Protein AF-A0A6P5AME4-F1 (afdb_monomer_lite)

InterPro domains:
  IPR001152 Beta-thymosin [PF01290] (3-40)
  IPR001152 Beta-thymosin [PF01290] (84-115)
  IPR001152 Beta-thymosin [SM00152] (7-43)
  IPR001152 Beta-thymosin [SM00152] (44-81)
  IPR001152 Beta-thymosin [SM00152] (82-116)
  IPR038386 Beta-thymosin superfamily [G3DSA:1.20.5.520] (2-41)
  IPR038386 Beta-thymosin superfamily [G3DSA:1.20.5.520] (46-79)
  IPR038386 Beta-thymosin superfamily [G3DSA:1.20.5.520] (81-116)

Radius of gyration: 43.77 Å; chains: 1; bounding box: 62×67×106 Å

Sequence (116 aa):
MSDKPDVSEVTSFDSSKLKHVETEEKNPLPTEDTINLEKAAERSSKILEGLDPSKLKHAETNVKGMKPDAEDMHQDRAALTAAAVSGFDKSKLKHAETTEKNTLPTKEQIAEEKQN

Foldseek 3Di:
DDPDDDCVCVVVDDPVPDDDDDDDPDPDDDDPVNVVVVVVVVVVVVVVVPDDVVPDDDDDDPPPDPPPDPVNVVVVVVVVVCVVVVPDDPVPDDDDDDDDPDDDDDPVNVVVVVVD

Organism: Branchiostoma belcheri (NCBI:txid7741)

Structure (mmCIF, N/CA/C/O backbone):
data_AF-A0A6P5AME4-F1
#
_entry.id   AF-A0A6P5AME4-F1
#
loop_
_atom_site.group_PDB
_atom_site.id
_atom_site.type_symbol
_atom_site.label_atom_id
_atom_site.label_alt_id
_atom_site.label_comp_id
_atom_site.label_asym_id
_atom_site.label_entity_id
_atom_site.label_seq_id
_atom_site.pdbx_PDB_ins_code
_atom_site.Cartn_x
_atom_site.Cartn_y
_atom_site.Cartn_z
_atom_site.occupancy
_atom_site.B_iso_or_equiv
_atom_site.auth_seq_id
_atom_site.auth_comp_id
_atom_site.auth_asym_id
_atom_site.auth_atom_id
_atom_site.pdbx_PDB_model_num
ATOM 1 N N . MET A 1 1 ? 7.403 -47.105 6.678 1.00 45.28 1 MET A N 1
ATOM 2 C CA . MET A 1 1 ? 6.809 -47.657 7.912 1.00 45.28 1 MET A CA 1
ATOM 3 C C . MET A 1 1 ? 6.169 -46.490 8.635 1.00 45.28 1 MET A C 1
ATOM 5 O O . MET A 1 1 ? 6.882 -45.560 8.979 1.00 45.28 1 MET A O 1
ATOM 9 N N . SER A 1 2 ? 4.840 -46.442 8.695 1.00 56.41 2 SER A N 1
ATOM 10 C CA . SER A 1 2 ? 4.118 -45.325 9.309 1.00 56.41 2 SER A CA 1
ATOM 11 C C . SER A 1 2 ? 3.838 -45.665 10.767 1.00 56.41 2 SER A C 1
ATOM 13 O O . SER A 1 2 ? 2.842 -46.334 11.039 1.00 56.41 2 SER A O 1
ATOM 15 N N . ASP A 1 3 ? 4.707 -45.214 11.671 1.00 65.25 3 ASP A N 1
ATOM 16 C CA . ASP A 1 3 ? 4.433 -45.192 13.109 1.00 65.25 3 ASP A CA 1
ATOM 17 C C . ASP A 1 3 ? 3.319 -44.177 13.368 1.00 65.25 3 ASP A C 1
ATOM 19 O O . ASP A 1 3 ? 3.545 -42.975 13.512 1.00 65.25 3 ASP A O 1
ATOM 23 N N . LYS A 1 4 ? 2.076 -44.658 13.315 1.00 74.12 4 LYS A N 1
ATOM 24 C CA . LYS A 1 4 ? 0.928 -43.890 13.790 1.00 74.12 4 LYS A CA 1
ATOM 25 C C . LYS A 1 4 ? 0.937 -43.943 15.323 1.00 74.12 4 LYS A C 1
ATOM 27 O O . LYS A 1 4 ? 1.242 -45.004 15.864 1.00 74.12 4 LYS A O 1
ATOM 32 N N . PRO A 1 5 ? 0.606 -42.842 16.016 1.00 77.75 5 PRO A N 1
ATOM 33 C CA . PRO A 1 5 ? 0.536 -42.841 17.471 1.00 77.75 5 PRO A CA 1
ATOM 34 C C . PRO A 1 5 ? -0.497 -43.863 17.959 1.00 77.75 5 PRO A C 1
ATOM 36 O O . PRO A 1 5 ? -1.583 -43.977 17.385 1.00 77.75 5 PRO A O 1
ATOM 39 N N . ASP A 1 6 ? -0.141 -44.611 19.002 1.00 79.00 6 ASP A N 1
ATOM 40 C CA . ASP A 1 6 ? -1.034 -45.563 19.654 1.00 79.00 6 ASP A CA 1
ATOM 41 C C . ASP A 1 6 ? -2.129 -44.800 20.415 1.00 79.00 6 ASP A C 1
ATOM 43 O O . ASP A 1 6 ? -1.857 -44.044 21.344 1.00 79.00 6 ASP A O 1
ATOM 47 N N . VAL A 1 7 ? -3.377 -44.956 19.971 1.00 80.38 7 VAL A N 1
ATOM 48 C CA . VAL A 1 7 ? -4.566 -44.315 20.558 1.00 80.38 7 VAL A CA 1
ATOM 49 C C . VAL A 1 7 ? -5.377 -45.280 21.427 1.00 80.38 7 VAL A C 1
ATOM 51 O O . VAL A 1 7 ? -6.435 -44.902 21.934 1.00 80.38 7 VAL A O 1
ATOM 54 N N . SER A 1 8 ? -4.908 -46.522 21.607 1.00 78.81 8 SER A N 1
ATOM 55 C CA . SER A 1 8 ? -5.602 -47.539 22.407 1.00 78.81 8 SER A CA 1
ATOM 56 C C . SER A 1 8 ? -5.803 -47.084 23.856 1.00 78.81 8 SER A C 1
ATOM 58 O O . SER A 1 8 ? -6.893 -47.253 24.407 1.00 78.81 8 SER A O 1
ATOM 60 N N . GLU A 1 9 ? -4.823 -46.381 24.427 1.00 77.62 9 GLU A N 1
ATOM 61 C CA . GLU A 1 9 ? -4.886 -45.847 25.790 1.00 77.62 9 GLU A CA 1
ATOM 62 C C . GLU A 1 9 ? -6.037 -44.852 25.992 1.00 77.62 9 GLU A C 1
ATOM 64 O O . GLU A 1 9 ? -6.668 -44.859 27.049 1.00 77.62 9 GLU A O 1
ATOM 69 N N . VAL A 1 10 ? -6.381 -44.060 24.968 1.00 76.81 10 VAL A N 1
ATOM 70 C CA . VAL A 1 10 ? -7.486 -43.085 25.020 1.00 76.81 10 VAL A CA 1
ATOM 71 C C . VAL A 1 10 ? -8.842 -43.790 25.111 1.00 76.81 10 VAL A C 1
ATOM 73 O O . VAL A 1 10 ? -9.751 -43.292 25.769 1.00 76.81 10 VAL A O 1
ATOM 76 N N . THR A 1 11 ? -8.983 -44.972 24.499 1.00 78.19 11 THR A N 1
ATOM 77 C CA . THR A 1 11 ? -10.246 -45.735 24.514 1.00 78.19 11 THR A CA 1
ATOM 78 C C . THR A 1 11 ? -10.529 -46.402 25.860 1.00 78.19 11 THR A C 1
ATOM 80 O O . THR A 1 11 ? -11.686 -46.566 26.235 1.00 78.19 11 THR A O 1
ATOM 83 N N . SER A 1 12 ? -9.475 -46.757 26.601 1.00 83.75 12 SER A N 1
ATOM 84 C CA . SER A 1 12 ? -9.559 -47.370 27.933 1.00 83.75 12 SER A CA 1
ATOM 85 C C . SER A 1 12 ? -9.406 -46.373 29.083 1.00 83.75 12 SER A C 1
ATOM 87 O O . SER A 1 12 ? -9.382 -46.769 30.251 1.00 83.75 12 SER A O 1
ATOM 89 N N . PHE A 1 13 ? -9.231 -45.089 28.767 1.00 84.75 13 PHE A N 1
ATOM 90 C CA . PHE A 1 13 ? -8.970 -44.073 29.769 1.00 84.75 13 PHE A CA 1
ATOM 91 C C . PHE A 1 13 ? -10.209 -43.832 30.635 1.00 84.75 13 PHE A C 1
ATOM 93 O O . PHE A 1 13 ? -11.294 -43.516 30.151 1.00 84.75 13 PHE A O 1
ATOM 100 N N . ASP A 1 14 ? -10.027 -43.964 31.944 1.00 83.50 14 ASP A N 1
ATOM 101 C CA . ASP A 1 14 ? -11.076 -43.773 32.935 1.00 83.50 14 ASP A CA 1
ATOM 102 C C . ASP A 1 14 ? -11.131 -42.300 33.356 1.00 83.50 14 ASP A C 1
ATOM 104 O O . ASP A 1 14 ? -10.253 -41.801 34.067 1.00 83.50 14 ASP A O 1
ATOM 108 N N . SER A 1 15 ? -12.186 -41.607 32.929 1.00 81.75 15 SER A N 1
ATOM 109 C CA . SER A 1 15 ? -12.417 -40.193 33.231 1.00 81.75 15 SER A CA 1
ATOM 110 C C . SER A 1 15 ? -12.549 -39.899 34.727 1.00 81.75 15 SER A C 1
ATOM 112 O O . SER A 1 15 ? -12.368 -38.751 35.125 1.00 81.75 15 SER A O 1
ATOM 114 N N . SER A 1 16 ? -12.825 -40.903 35.572 1.00 82.75 16 SER A N 1
ATOM 115 C CA . SER A 1 16 ? -12.883 -40.729 37.031 1.00 82.75 16 SER A CA 1
ATOM 116 C C . SER A 1 16 ? -11.511 -40.470 37.666 1.00 82.75 16 SER A C 1
ATOM 118 O O . SER A 1 16 ? -11.431 -39.949 38.777 1.00 82.75 16 SER A O 1
ATOM 120 N N . LYS A 1 17 ? -10.421 -40.782 36.951 1.00 84.81 17 LYS A N 1
ATOM 121 C CA . LYS A 1 17 ? -9.038 -40.510 37.378 1.00 84.81 17 LYS A CA 1
ATOM 122 C C . LYS A 1 17 ? -8.613 -39.061 37.127 1.00 84.81 17 LYS A C 1
ATOM 124 O O . LYS A 1 17 ? -7.530 -38.661 37.557 1.00 84.81 17 LYS A O 1
ATOM 129 N N . LEU A 1 18 ? -9.431 -38.272 36.426 1.00 84.19 18 LEU A N 1
ATOM 130 C CA . LEU A 1 18 ? -9.178 -36.850 36.227 1.00 84.19 18 LEU A CA 1
ATOM 131 C C . LEU A 1 18 ? -9.497 -36.080 37.508 1.00 84.19 18 LEU A C 1
ATOM 133 O O . LEU A 1 18 ? -10.533 -36.280 38.140 1.00 84.19 18 LEU A O 1
ATOM 137 N N . LYS A 1 19 ? -8.608 -35.157 37.881 1.00 84.44 19 LYS A N 1
ATOM 138 C CA . LYS A 1 19 ? -8.900 -34.204 38.953 1.00 84.44 19 LYS A CA 1
ATOM 139 C C . LYS A 1 19 ? -10.075 -33.338 38.516 1.00 84.44 19 LYS A C 1
ATOM 141 O O . LYS A 1 19 ? -10.052 -32.798 37.411 1.00 84.44 19 LYS A O 1
ATOM 146 N N . HIS A 1 20 ? -11.064 -33.185 39.391 1.00 83.25 20 HIS A N 1
ATOM 147 C CA . HIS A 1 20 ? -12.119 -32.211 39.166 1.00 83.25 20 HIS A CA 1
ATOM 148 C C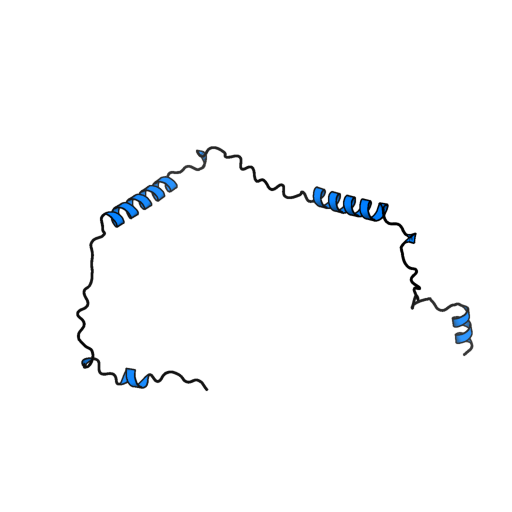 . HIS A 1 20 ? -11.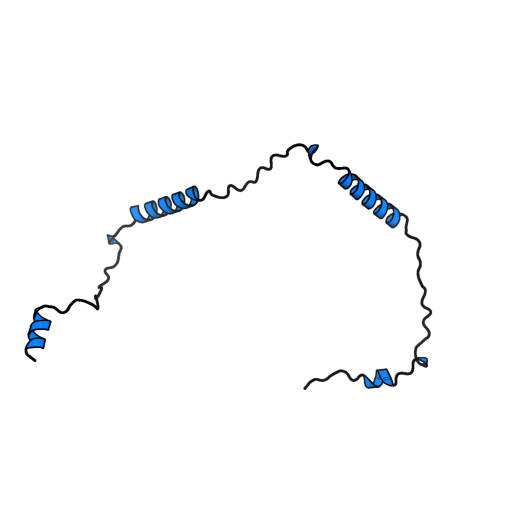490 -30.817 39.080 1.00 83.25 20 HIS A C 1
ATOM 150 O O . HIS A 1 20 ? -10.810 -30.375 40.008 1.00 83.25 20 HIS A O 1
ATOM 156 N N . VAL A 1 21 ? -11.681 -30.166 37.938 1.00 81.94 21 VAL A N 1
ATOM 157 C CA . VAL A 1 21 ? -11.355 -28.760 37.727 1.00 81.94 21 VAL A CA 1
ATOM 158 C C . VAL A 1 21 ? -12.684 -28.036 37.626 1.00 81.94 21 VAL A C 1
ATOM 160 O O . VAL A 1 21 ? -13.468 -28.304 36.718 1.00 81.94 21 VAL A O 1
ATOM 163 N N . GLU A 1 22 ? -12.933 -27.142 38.574 1.00 75.88 22 GLU A N 1
ATOM 164 C CA . GLU A 1 22 ? -14.041 -26.201 38.501 1.00 75.88 22 GLU A CA 1
ATOM 165 C C . GLU A 1 22 ? -13.704 -25.162 37.426 1.00 75.88 22 GLU A C 1
ATOM 167 O O . GLU A 1 22 ? -12.725 -24.419 37.530 1.00 75.88 22 GLU A O 1
ATOM 172 N N . THR A 1 23 ? -14.461 -25.173 36.331 1.00 72.69 23 THR A N 1
ATOM 173 C CA . THR A 1 23 ? -14.295 -24.215 35.239 1.00 72.69 23 THR A CA 1
ATOM 174 C C . THR A 1 23 ? -15.111 -22.968 35.544 1.00 72.69 23 THR A C 1
ATOM 176 O O . THR A 1 23 ? -16.338 -22.999 35.489 1.00 72.69 23 THR A O 1
ATOM 179 N N . GLU A 1 24 ? -14.434 -21.864 35.842 1.00 72.44 24 GLU A N 1
ATOM 180 C CA . GLU A 1 24 ? -15.073 -20.558 35.990 1.00 72.44 24 GLU A CA 1
ATOM 181 C C . GLU A 1 24 ? -15.371 -19.949 34.612 1.00 72.44 24 GLU A C 1
ATOM 183 O O . GLU A 1 24 ? -14.455 -19.546 33.889 1.00 72.44 24 GLU A O 1
ATOM 188 N N . GLU A 1 25 ? -16.653 -19.835 34.255 1.00 68.38 25 GLU A N 1
ATOM 189 C CA . GLU A 1 25 ? -17.089 -19.010 33.126 1.00 68.38 25 GLU A CA 1
ATOM 190 C C . GLU A 1 25 ? -16.916 -17.536 33.508 1.00 68.38 25 GLU A C 1
ATOM 192 O O . GLU A 1 25 ? -17.742 -16.926 34.191 1.00 68.38 25 GLU A O 1
ATOM 197 N N . LYS A 1 26 ? -15.794 -16.942 33.095 1.00 75.06 26 LYS A N 1
ATOM 198 C CA . LYS A 1 26 ? -15.613 -15.499 33.204 1.00 75.06 26 LYS A CA 1
ATOM 199 C C . LYS A 1 26 ? -16.540 -14.840 32.179 1.00 75.06 26 LYS A C 1
ATOM 201 O O . LYS A 1 26 ? -16.204 -14.788 31.002 1.00 75.06 26 LYS A O 1
ATOM 206 N N . ASN A 1 27 ? -17.648 -14.276 32.659 1.00 72.06 27 ASN A N 1
ATOM 207 C CA . ASN A 1 27 ? -18.431 -13.247 31.967 1.00 72.06 27 ASN A CA 1
ATOM 208 C C . ASN A 1 27 ? -18.045 -11.860 32.509 1.00 72.06 27 ASN A C 1
ATOM 210 O O . ASN A 1 27 ? -18.839 -11.233 33.218 1.00 72.06 27 ASN A O 1
ATOM 214 N N . PRO A 1 28 ? -16.805 -11.379 32.276 1.00 72.88 28 PRO A N 1
ATOM 215 C CA . PRO A 1 28 ? -16.454 -10.028 32.658 1.00 72.88 28 PRO A CA 1
ATOM 216 C C . PRO A 1 28 ? -17.320 -9.077 31.836 1.00 72.88 28 PRO A C 1
ATOM 218 O O . PRO A 1 28 ? -17.453 -9.219 30.620 1.00 72.88 28 PRO A O 1
ATOM 221 N N . LEU A 1 29 ? -17.914 -8.101 32.516 1.00 78.75 29 LEU A N 1
ATOM 222 C CA . LEU A 1 29 ? -18.562 -7.000 31.824 1.00 78.75 29 LEU A CA 1
ATOM 223 C C . LEU A 1 29 ? -17.519 -6.299 30.938 1.00 78.75 29 LEU A C 1
ATOM 225 O O . LEU A 1 29 ? -16.356 -6.197 31.352 1.00 78.75 29 LEU A O 1
ATOM 229 N N . PRO A 1 30 ? -17.907 -5.818 29.745 1.00 79.69 30 PRO A N 1
ATOM 230 C CA . PRO A 1 30 ? -17.025 -5.001 28.925 1.00 79.69 30 PRO A CA 1
ATOM 231 C C . PRO A 1 30 ? -16.439 -3.867 29.768 1.00 79.69 30 PRO A C 1
ATOM 233 O O . PRO A 1 30 ? -17.162 -3.210 30.522 1.00 79.69 30 PRO A O 1
ATOM 236 N N . THR A 1 31 ? -15.128 -3.653 29.675 1.00 81.69 31 THR A N 1
ATOM 237 C CA . THR A 1 31 ? -14.480 -2.548 30.384 1.00 81.69 31 THR A CA 1
ATOM 238 C C . THR A 1 31 ? -14.825 -1.219 29.715 1.00 81.69 31 THR A C 1
ATOM 240 O O . THR A 1 31 ? -15.205 -1.170 28.542 1.00 81.69 31 THR A O 1
ATOM 243 N N . GLU A 1 32 ? -14.676 -0.117 30.454 1.00 84.12 32 GLU A N 1
ATOM 244 C CA . GLU A 1 32 ? -14.889 1.234 29.919 1.00 84.12 32 GLU A CA 1
ATOM 245 C C . GLU A 1 32 ? -14.031 1.489 28.666 1.00 84.12 32 GLU A C 1
ATOM 247 O O . GLU A 1 32 ? -14.508 2.063 27.687 1.00 84.12 32 GLU A O 1
ATOM 252 N N . ASP A 1 33 ? -12.799 0.975 28.656 1.00 84.25 33 ASP A N 1
ATOM 253 C CA . ASP A 1 33 ? -11.893 1.040 27.509 1.00 84.25 33 ASP A CA 1
ATOM 254 C C . ASP A 1 33 ? -12.460 0.328 26.274 1.00 84.25 33 ASP A C 1
ATOM 256 O O . ASP A 1 33 ? -12.426 0.887 25.176 1.00 84.25 33 ASP A O 1
ATOM 260 N N . THR A 1 34 ? -13.027 -0.875 26.437 1.00 84.44 34 THR A N 1
ATOM 261 C CA . THR A 1 34 ? -13.657 -1.625 25.338 1.00 84.44 34 THR A CA 1
ATOM 262 C C . THR A 1 34 ? -14.850 -0.862 24.766 1.00 84.44 34 THR A C 1
ATOM 264 O O . THR A 1 34 ? -14.955 -0.703 23.552 1.00 84.44 34 THR A O 1
ATOM 267 N N . ILE A 1 35 ? -15.701 -0.305 25.632 1.00 85.06 35 ILE A N 1
ATOM 268 C CA . ILE A 1 35 ? -16.873 0.481 25.222 1.00 85.06 35 ILE A CA 1
ATOM 269 C C . ILE A 1 35 ? -16.444 1.751 24.474 1.00 85.06 35 ILE A C 1
ATOM 271 O O . ILE A 1 35 ? -17.021 2.112 23.446 1.00 85.06 35 ILE A O 1
ATOM 275 N N . ASN A 1 36 ? -15.419 2.445 24.971 1.00 85.06 36 ASN A N 1
ATOM 276 C CA . ASN A 1 36 ? -14.908 3.661 24.345 1.00 85.06 36 ASN A CA 1
ATOM 277 C C . ASN A 1 36 ? -14.254 3.380 22.986 1.00 85.06 36 ASN A C 1
ATOM 279 O O . ASN A 1 36 ? -14.435 4.169 22.055 1.00 85.06 36 ASN A O 1
ATOM 283 N N . LEU A 1 37 ? -13.541 2.259 22.854 1.00 86.19 37 LEU A N 1
ATOM 284 C CA . LEU A 1 37 ? -12.949 1.820 21.593 1.00 86.19 37 LEU A CA 1
ATOM 285 C C . LEU A 1 37 ? -14.026 1.519 20.544 1.00 86.19 37 LEU A C 1
ATOM 287 O O . LEU A 1 37 ? -13.948 2.033 19.427 1.00 86.19 37 LEU A O 1
ATOM 291 N N . GLU A 1 38 ? -15.056 0.750 20.906 1.00 84.75 38 GLU A N 1
ATOM 292 C CA . GLU A 1 38 ? -16.182 0.448 20.012 1.00 84.75 38 GLU A CA 1
ATOM 293 C C . GLU A 1 38 ? -16.912 1.723 19.585 1.00 84.75 38 GLU A C 1
ATOM 295 O O . GLU A 1 38 ? -17.157 1.940 18.400 1.00 84.75 38 GLU A O 1
ATOM 300 N N . LYS A 1 39 ? -17.165 2.638 20.524 1.00 84.69 39 LYS A N 1
ATOM 301 C CA . LYS A 1 39 ? -17.803 3.927 20.236 1.00 84.69 39 LYS A CA 1
ATOM 302 C C . LYS A 1 39 ? -16.953 4.818 19.328 1.00 84.69 39 LYS A C 1
ATOM 304 O O . LYS A 1 39 ? -17.494 5.582 18.527 1.00 84.69 39 LYS A O 1
ATOM 309 N N . ALA A 1 40 ? -15.627 4.763 19.449 1.00 81.06 40 ALA A N 1
ATOM 310 C CA . ALA A 1 40 ? -14.716 5.471 18.553 1.00 81.06 40 ALA A CA 1
ATOM 311 C C . ALA A 1 40 ? -14.736 4.870 17.137 1.00 81.06 40 ALA A C 1
ATOM 313 O O . ALA A 1 40 ? -14.775 5.624 16.162 1.00 81.06 40 ALA A O 1
ATOM 314 N N . ALA A 1 41 ? -14.772 3.540 17.025 1.00 79.19 41 ALA A N 1
ATOM 315 C CA . ALA A 1 41 ? -14.880 2.829 15.753 1.00 79.19 41 ALA A CA 1
ATOM 316 C C . ALA A 1 41 ? -16.241 3.054 15.066 1.00 79.19 41 ALA A C 1
ATOM 318 O O . ALA A 1 41 ? -16.310 3.287 13.862 1.00 79.19 41 ALA A O 1
ATOM 319 N N . GLU A 1 42 ? -17.335 3.071 15.826 1.00 79.56 42 GLU A N 1
ATOM 320 C CA . GLU A 1 42 ? -18.669 3.364 15.296 1.00 79.56 42 GLU A CA 1
ATOM 321 C C . GLU A 1 42 ? -18.750 4.806 14.769 1.00 79.56 42 GLU A C 1
ATOM 323 O O . GLU A 1 42 ? -19.271 5.063 13.680 1.00 79.56 42 GLU A O 1
ATOM 328 N N . ARG A 1 43 ? -18.161 5.765 15.499 1.00 77.31 43 ARG A N 1
ATOM 329 C CA . ARG A 1 43 ? -18.059 7.162 15.051 1.00 77.31 43 ARG A CA 1
ATOM 330 C C . ARG A 1 43 ? -17.264 7.291 13.755 1.00 77.31 43 ARG A C 1
ATOM 332 O O . ARG A 1 43 ? -17.704 8.024 12.873 1.00 77.31 43 ARG A O 1
ATOM 339 N N . SER A 1 44 ? -16.121 6.615 13.626 1.00 76.81 44 SER A N 1
ATOM 340 C CA . SER A 1 44 ? -15.314 6.687 12.403 1.00 76.81 44 SER A CA 1
ATOM 341 C C . SER A 1 44 ? -16.039 6.061 11.209 1.00 76.81 44 SER A C 1
ATOM 343 O O . SER A 1 44 ? -16.050 6.667 10.138 1.00 76.81 44 SER A O 1
ATOM 345 N N . SER A 1 45 ? -16.734 4.935 11.403 1.00 75.88 45 SER A N 1
ATOM 346 C CA . SER A 1 45 ? -17.567 4.312 10.365 1.00 75.88 45 SER A CA 1
ATOM 347 C C . SER A 1 45 ? -18.679 5.251 9.891 1.00 75.88 45 SER A C 1
ATOM 349 O O . SER A 1 45 ? -18.863 5.454 8.694 1.00 75.88 45 SER A O 1
ATOM 351 N N . LYS A 1 46 ? -19.371 5.912 10.823 1.00 76.25 46 LYS A N 1
ATOM 352 C CA . LYS A 1 46 ? -20.463 6.838 10.496 1.00 76.25 46 LYS A CA 1
ATOM 353 C C . LYS A 1 46 ? -19.986 8.116 9.799 1.00 76.25 46 LYS A C 1
ATOM 355 O O . LYS A 1 46 ? -20.693 8.672 8.962 1.00 76.25 46 LYS A O 1
ATOM 360 N N . ILE A 1 47 ? -18.781 8.588 10.128 1.00 76.50 47 ILE A N 1
ATOM 361 C CA . ILE A 1 47 ? -18.137 9.709 9.428 1.00 76.50 47 ILE A CA 1
ATOM 362 C C . ILE A 1 47 ? -17.809 9.321 7.981 1.00 76.50 47 ILE A C 1
ATOM 364 O O . ILE A 1 47 ? -18.017 10.136 7.085 1.00 76.50 47 ILE A O 1
ATOM 368 N N . LEU A 1 48 ? -17.333 8.094 7.746 1.00 72.19 48 LEU A N 1
ATOM 369 C CA . LEU A 1 48 ? -17.044 7.590 6.400 1.00 72.19 48 LEU A CA 1
ATOM 370 C C . LEU A 1 48 ? -18.317 7.408 5.563 1.00 72.19 48 LEU A C 1
ATOM 372 O O . LEU A 1 48 ? -18.318 7.789 4.398 1.00 72.19 48 LEU A O 1
ATOM 376 N N . GLU A 1 49 ? -19.409 6.906 6.146 1.00 77.31 49 GLU A N 1
ATOM 377 C CA . GLU A 1 49 ? -20.707 6.801 5.454 1.00 77.31 49 GLU A CA 1
ATOM 378 C C . GLU A 1 49 ? -21.271 8.169 5.039 1.00 77.31 49 GLU A C 1
ATOM 380 O O . GLU A 1 49 ? -21.897 8.297 3.989 1.00 77.31 49 GLU A O 1
ATOM 385 N N . GLY A 1 50 ? -21.044 9.207 5.849 1.00 77.38 50 GLY A N 1
ATOM 386 C CA . GLY A 1 50 ? -21.466 10.578 5.550 1.00 77.38 50 GLY A CA 1
ATOM 387 C C . GLY A 1 50 ? -20.503 11.365 4.654 1.00 77.38 50 GLY A C 1
ATOM 388 O O . GLY A 1 50 ? -20.784 12.525 4.330 1.00 77.38 50 GLY A O 1
ATOM 389 N N . LEU A 1 51 ? -19.359 10.784 4.281 1.00 79.50 51 LEU A N 1
ATOM 390 C CA . LEU A 1 51 ? -18.349 11.462 3.481 1.00 79.50 51 LEU A CA 1
ATOM 391 C C . LEU A 1 51 ? -18.780 11.480 2.013 1.00 79.50 51 LEU A C 1
ATOM 393 O O . LEU A 1 51 ? -18.650 10.496 1.295 1.00 79.50 51 LEU A O 1
ATOM 397 N N . ASP A 1 52 ? -19.262 12.631 1.554 1.00 81.19 52 ASP A N 1
ATOM 398 C CA . ASP A 1 52 ? -19.506 12.876 0.134 1.00 81.19 52 ASP A CA 1
ATOM 399 C C . ASP A 1 52 ? -18.164 13.124 -0.583 1.00 81.19 52 ASP A C 1
ATOM 401 O O . ASP A 1 52 ? -17.541 14.174 -0.365 1.00 81.19 52 ASP A O 1
ATOM 405 N N . PRO A 1 53 ? -17.698 12.197 -1.443 1.00 78.44 53 PRO A N 1
ATOM 406 C CA . PRO A 1 53 ? -16.413 12.325 -2.121 1.00 78.44 53 PRO A CA 1
ATOM 407 C C . PRO A 1 53 ? -16.367 13.528 -3.070 1.00 78.44 53 PRO A C 1
ATOM 409 O O . PRO A 1 53 ? -15.287 14.022 -3.377 1.00 78.44 53 PRO A O 1
ATOM 412 N N . SER A 1 54 ? -17.520 14.059 -3.483 1.00 79.38 54 SER A N 1
ATOM 413 C CA . SER A 1 54 ? -17.623 15.237 -4.354 1.00 79.38 54 SER A CA 1
ATOM 414 C C . SER A 1 54 ? -17.222 16.536 -3.645 1.00 79.38 54 SER A C 1
ATOM 416 O O . SER A 1 54 ? -16.925 17.537 -4.294 1.00 79.38 54 SER A O 1
ATOM 418 N N . LYS A 1 55 ? -17.224 16.539 -2.304 1.00 82.69 55 LYS A N 1
ATOM 419 C CA . LYS A 1 55 ? -16.814 17.677 -1.463 1.00 82.69 55 LYS A CA 1
ATOM 420 C C . LYS A 1 55 ? -15.330 17.635 -1.095 1.00 82.69 55 LYS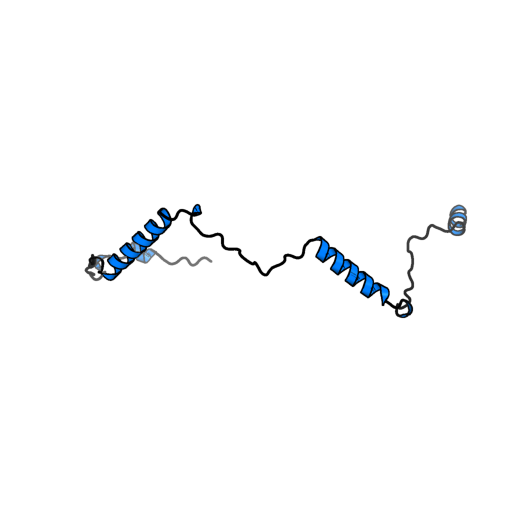 A C 1
ATOM 422 O O . LYS A 1 55 ? -14.833 18.577 -0.473 1.00 82.69 55 LYS A O 1
ATOM 427 N N . LEU A 1 56 ? -14.619 16.563 -1.454 1.00 80.56 56 LEU A N 1
ATOM 428 C CA . LEU A 1 56 ? -13.169 16.502 -1.312 1.00 80.56 56 LEU A CA 1
ATOM 429 C C . LEU A 1 56 ? -12.538 17.464 -2.321 1.00 80.56 56 LEU A C 1
ATOM 431 O O . LEU A 1 56 ? -12.862 17.457 -3.507 1.00 80.56 56 LEU A O 1
ATOM 435 N N . LYS A 1 57 ? -11.625 18.313 -1.846 1.00 84.31 57 LYS A N 1
ATOM 436 C CA . LYS A 1 57 ? -10.865 19.198 -2.731 1.00 84.31 57 LYS A CA 1
ATOM 437 C C . LYS A 1 57 ? -9.991 18.349 -3.648 1.00 84.31 57 LYS A C 1
ATOM 439 O O . LYS A 1 57 ? -9.355 17.404 -3.184 1.00 84.31 57 LYS A O 1
ATOM 444 N N . HIS A 1 58 ? -9.932 18.722 -4.923 1.00 77.94 58 HIS A N 1
ATOM 445 C CA . HIS A 1 58 ? -9.052 18.064 -5.878 1.00 77.94 58 HIS A CA 1
ATOM 446 C C . HIS A 1 58 ? -7.601 18.193 -5.394 1.00 77.94 58 HIS A C 1
ATOM 448 O O . HIS A 1 58 ? -7.096 19.303 -5.222 1.00 77.94 58 HIS A O 1
ATOM 454 N N . ALA A 1 59 ? -6.952 17.059 -5.141 1.00 76.50 59 ALA A N 1
ATOM 455 C CA . ALA A 1 59 ? -5.532 17.004 -4.834 1.00 76.50 59 ALA A CA 1
ATOM 456 C C . ALA A 1 59 ? -4.787 16.621 -6.114 1.00 76.50 59 ALA A C 1
ATOM 458 O O . ALA A 1 59 ? -4.993 15.537 -6.661 1.00 76.50 59 ALA A O 1
ATOM 459 N N . GLU A 1 60 ? -3.953 17.527 -6.617 1.00 70.06 60 GLU A N 1
ATOM 460 C CA . GLU A 1 60 ? -3.053 17.234 -7.726 1.00 70.06 60 GLU A CA 1
ATOM 461 C C . GLU A 1 60 ? -1.918 16.348 -7.198 1.00 70.06 60 GLU A C 1
ATOM 463 O O . GLU A 1 60 ? -1.065 16.775 -6.419 1.00 70.06 60 GLU A O 1
ATOM 468 N N . THR A 1 61 ? -1.960 15.067 -7.556 1.00 68.00 61 THR A N 1
ATOM 469 C CA . THR A 1 61 ? -0.951 14.092 -7.142 1.00 68.00 61 THR A CA 1
ATOM 470 C C . THR A 1 61 ? 0.207 14.139 -8.131 1.00 68.00 61 THR A C 1
ATOM 472 O O . THR A 1 61 ? 0.136 13.608 -9.234 1.00 68.00 61 THR A O 1
ATOM 475 N N . ASN A 1 62 ? 1.298 14.801 -7.743 1.00 64.69 62 ASN A N 1
ATOM 476 C CA . ASN A 1 62 ? 2.512 14.835 -8.551 1.00 64.69 62 ASN A CA 1
ATOM 477 C C . ASN A 1 62 ? 3.285 13.519 -8.354 1.00 64.69 62 ASN A C 1
ATOM 479 O O . ASN A 1 62 ? 4.130 13.391 -7.464 1.00 64.69 62 ASN A O 1
ATOM 483 N N . VAL A 1 63 ? 2.936 12.499 -9.143 1.00 61.72 63 VAL A N 1
ATOM 484 C CA . VAL A 1 63 ? 3.685 11.240 -9.201 1.00 61.72 63 VAL A CA 1
ATOM 485 C C . VAL A 1 63 ? 5.032 11.554 -9.839 1.00 61.72 63 VAL A C 1
ATOM 487 O O . VAL A 1 63 ? 5.137 11.704 -11.055 1.00 61.72 63 VAL A O 1
ATOM 490 N N . LYS A 1 64 ? 6.086 11.657 -9.025 1.00 60.19 64 LYS A N 1
ATOM 491 C CA . LYS A 1 64 ? 7.462 11.734 -9.522 1.00 60.19 64 LYS A CA 1
ATOM 492 C C . LYS A 1 64 ? 7.851 10.377 -10.103 1.00 60.19 64 LYS A C 1
ATOM 494 O O . LYS A 1 64 ? 8.465 9.540 -9.456 1.00 60.19 64 LYS A O 1
ATOM 499 N N . GLY A 1 65 ? 7.399 10.167 -11.323 1.00 56.47 65 GLY A N 1
ATOM 500 C CA . GLY A 1 65 ? 7.523 8.952 -12.094 1.00 56.47 65 GLY A CA 1
ATOM 501 C C . GLY A 1 65 ? 6.970 9.253 -13.470 1.00 56.47 65 GLY A C 1
ATOM 502 O O . GLY A 1 65 ? 5.899 8.770 -13.823 1.00 56.47 65 GLY A O 1
ATOM 503 N N . MET A 1 66 ? 7.696 10.079 -14.228 1.00 52.94 66 MET A N 1
ATOM 504 C CA . MET A 1 66 ? 7.642 10.001 -15.682 1.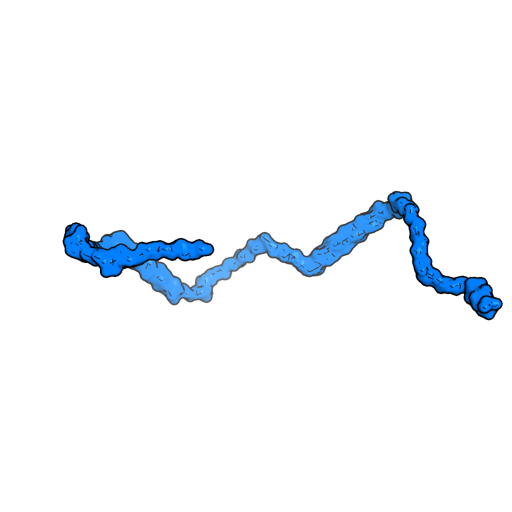00 52.94 66 MET A CA 1
ATOM 505 C C . MET A 1 66 ? 7.894 8.529 -16.009 1.00 52.94 66 MET A C 1
ATOM 507 O O . MET A 1 66 ? 9.020 8.048 -15.888 1.00 52.94 66 MET A O 1
ATOM 511 N N . LYS A 1 67 ? 6.836 7.773 -16.313 1.00 54.41 67 LYS A N 1
ATOM 512 C CA . LYS A 1 67 ? 7.026 6.563 -17.103 1.00 54.41 67 LYS A CA 1
ATOM 513 C C . LYS A 1 67 ? 7.670 7.082 -18.389 1.00 54.41 67 LYS A C 1
ATOM 515 O O . LYS A 1 67 ? 7.082 7.992 -18.974 1.00 54.41 67 LYS A O 1
ATOM 520 N N . PRO A 1 68 ? 8.871 6.613 -18.762 1.00 58.81 68 PRO A N 1
ATOM 521 C CA . PRO A 1 68 ? 9.434 6.967 -20.053 1.00 58.81 68 PRO A CA 1
ATOM 522 C C . PRO A 1 68 ? 8.372 6.666 -21.109 1.00 58.81 68 PR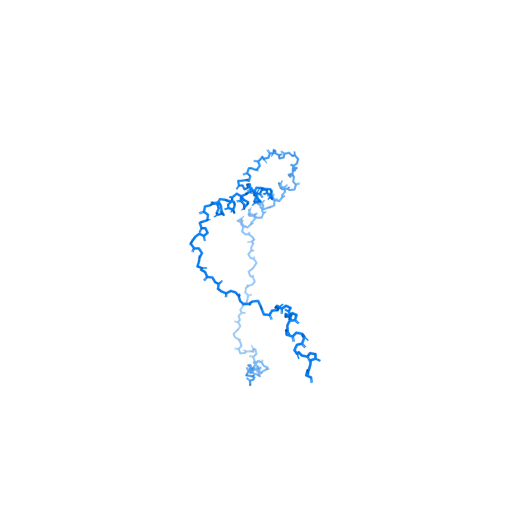O A C 1
ATOM 524 O O . PRO A 1 68 ? 7.802 5.568 -21.087 1.00 58.81 68 PRO A O 1
ATOM 527 N N . ASP A 1 69 ? 8.047 7.646 -21.950 1.00 59.19 69 ASP A N 1
ATOM 528 C CA . ASP A 1 69 ? 7.167 7.387 -23.082 1.00 59.19 69 ASP A CA 1
ATOM 529 C C . ASP A 1 69 ? 7.864 6.374 -24.003 1.00 59.19 69 ASP A C 1
ATOM 531 O O . ASP A 1 69 ? 9.098 6.287 -24.029 1.00 59.19 69 ASP A O 1
ATOM 535 N N . ALA A 1 70 ? 7.096 5.560 -24.722 1.00 60.78 70 ALA A N 1
ATOM 536 C CA . ALA A 1 70 ? 7.678 4.537 -25.590 1.00 60.78 70 ALA A CA 1
ATOM 537 C C . ALA A 1 70 ? 8.642 5.173 -26.612 1.00 60.78 70 ALA A C 1
ATOM 539 O O . ALA A 1 70 ? 9.729 4.642 -26.853 1.00 60.78 70 ALA A O 1
ATOM 540 N N . GLU A 1 71 ? 8.294 6.355 -27.127 1.00 61.16 71 GLU A N 1
ATOM 541 C CA . GLU A 1 71 ? 9.136 7.186 -27.988 1.00 61.16 71 GLU A CA 1
ATOM 542 C C . GLU A 1 71 ? 10.496 7.553 -27.359 1.00 61.16 71 GLU A C 1
ATOM 544 O O . GLU A 1 71 ? 11.529 7.404 -28.023 1.00 61.16 71 GLU A O 1
ATOM 549 N N . ASP A 1 72 ? 10.526 7.955 -26.082 1.00 60.28 72 ASP A N 1
ATOM 550 C CA . ASP A 1 72 ? 11.761 8.354 -25.386 1.00 60.28 72 ASP A CA 1
ATOM 551 C C . ASP A 1 72 ? 12.723 7.162 -25.236 1.00 60.28 72 ASP A C 1
ATOM 553 O O . ASP A 1 72 ? 13.932 7.289 -25.439 1.00 60.28 72 ASP A O 1
ATOM 557 N N . MET A 1 73 ? 12.201 5.956 -24.977 1.00 59.66 73 MET A N 1
ATOM 558 C CA . MET A 1 73 ? 13.028 4.741 -24.898 1.00 59.66 73 MET A CA 1
ATOM 559 C C . MET A 1 73 ? 13.622 4.341 -26.257 1.00 59.66 73 MET A C 1
ATOM 561 O O . MET A 1 73 ? 14.727 3.787 -26.326 1.00 59.66 73 MET A O 1
ATOM 565 N N . HIS A 1 74 ? 12.894 4.590 -27.350 1.00 60.47 74 HIS A N 1
ATOM 566 C CA . HIS A 1 74 ? 13.361 4.288 -28.701 1.00 60.47 74 HIS A CA 1
ATOM 567 C C . HIS A 1 74 ? 14.432 5.273 -29.169 1.00 60.47 74 HIS A C 1
ATOM 569 O O . HIS A 1 74 ? 15.428 4.838 -29.758 1.00 60.47 74 HIS A O 1
ATOM 575 N N . GLN A 1 75 ? 14.274 6.566 -28.876 1.00 61.09 75 GLN A N 1
ATOM 576 C CA . GLN A 1 75 ? 15.292 7.567 -29.188 1.00 61.09 75 GLN A CA 1
ATOM 577 C C . GLN A 1 75 ? 16.574 7.350 -28.388 1.00 61.09 75 GLN A C 1
ATOM 579 O O . GLN A 1 75 ? 17.646 7.356 -28.992 1.00 61.09 75 GLN A O 1
ATOM 584 N N . ASP A 1 76 ? 16.490 7.050 -27.089 1.00 61.00 76 ASP A N 1
ATOM 585 C CA . ASP A 1 76 ? 17.679 6.788 -26.270 1.00 61.00 76 ASP A CA 1
ATOM 586 C C . ASP A 1 76 ? 18.446 5.557 -26.758 1.00 61.00 76 ASP A C 1
ATOM 588 O O . ASP A 1 76 ? 19.670 5.591 -26.905 1.00 61.00 76 ASP A O 1
ATOM 592 N N . ARG A 1 77 ? 17.746 4.470 -27.108 1.00 63.12 77 ARG A N 1
ATOM 593 C CA . ARG A 1 77 ? 18.397 3.281 -27.674 1.00 63.12 77 ARG A CA 1
ATOM 594 C C . ARG A 1 77 ? 19.022 3.568 -29.040 1.00 63.12 77 ARG A C 1
ATOM 596 O O . ARG A 1 77 ? 20.120 3.075 -29.318 1.00 63.12 77 ARG A O 1
ATOM 603 N N . ALA A 1 78 ? 18.347 4.332 -29.897 1.00 62.78 78 ALA A N 1
ATOM 604 C CA . ALA A 1 78 ? 18.854 4.686 -31.219 1.00 62.78 78 ALA A CA 1
ATOM 605 C C . ALA A 1 78 ? 20.075 5.613 -31.128 1.00 62.78 78 ALA A C 1
ATOM 607 O O . ALA A 1 78 ? 21.080 5.349 -31.784 1.00 62.78 78 ALA A O 1
ATOM 608 N N . ALA A 1 79 ? 20.030 6.635 -30.271 1.00 62.81 79 ALA A N 1
ATOM 609 C CA . ALA A 1 79 ? 21.133 7.558 -30.026 1.00 62.81 79 ALA A CA 1
ATOM 610 C C . ALA A 1 79 ? 22.345 6.844 -29.407 1.00 62.81 79 ALA A C 1
ATOM 612 O O . ALA A 1 79 ? 23.473 7.041 -29.862 1.00 62.81 79 ALA A O 1
ATOM 613 N N . LEU A 1 80 ? 22.120 5.946 -28.441 1.00 64.25 80 LEU A N 1
ATOM 614 C CA . LEU A 1 80 ? 23.180 5.147 -27.823 1.00 64.25 80 LEU A CA 1
ATOM 615 C C . LEU A 1 80 ? 23.835 4.192 -28.834 1.00 64.25 80 LEU A C 1
ATOM 617 O O . LEU A 1 80 ? 25.059 4.063 -28.870 1.00 64.25 80 LEU A O 1
ATOM 621 N N . THR A 1 81 ? 23.035 3.560 -29.698 1.00 65.38 81 THR A N 1
ATOM 622 C CA . THR A 1 81 ? 23.544 2.672 -30.756 1.00 65.38 81 THR A CA 1
ATOM 623 C C . THR A 1 81 ? 24.297 3.465 -31.826 1.00 65.38 81 THR A C 1
ATOM 625 O O . THR A 1 81 ? 25.376 3.054 -32.246 1.00 65.38 81 THR A O 1
ATOM 628 N N . ALA A 1 82 ? 23.778 4.623 -32.239 1.00 68.00 82 ALA A N 1
ATOM 629 C CA . ALA A 1 82 ? 24.423 5.487 -33.222 1.00 68.00 82 ALA A CA 1
ATOM 630 C C . ALA A 1 82 ? 25.779 6.001 -32.719 1.00 68.00 82 ALA A C 1
ATOM 632 O O . ALA A 1 82 ? 26.765 5.894 -33.445 1.00 68.00 82 ALA A O 1
ATOM 633 N N . ALA A 1 83 ? 25.854 6.467 -31.468 1.00 70.19 83 ALA A N 1
ATOM 634 C CA . ALA A 1 83 ? 27.100 6.926 -30.856 1.00 70.19 83 ALA A CA 1
ATOM 635 C C . ALA A 1 83 ? 28.133 5.792 -30.709 1.00 70.19 83 ALA A C 1
ATOM 637 O O . ALA A 1 83 ? 29.319 5.981 -30.993 1.00 70.19 83 ALA A O 1
ATOM 638 N N . ALA A 1 84 ? 27.687 4.594 -30.313 1.00 67.31 84 ALA A N 1
ATOM 639 C CA . ALA A 1 84 ? 28.559 3.429 -30.173 1.00 67.31 84 ALA A CA 1
ATOM 640 C C . ALA A 1 84 ? 29.117 2.947 -31.523 1.00 67.31 84 ALA A C 1
ATOM 642 O O . ALA A 1 84 ? 30.284 2.568 -31.608 1.00 67.31 84 ALA A O 1
ATOM 643 N N . VAL A 1 85 ? 28.310 2.990 -32.589 1.00 71.81 85 VAL A N 1
ATOM 644 C CA . VAL A 1 85 ? 28.727 2.566 -33.934 1.00 71.81 85 VAL A CA 1
ATOM 645 C C . VAL A 1 85 ? 29.550 3.649 -34.639 1.00 71.81 85 VAL A C 1
ATOM 647 O O . VAL A 1 85 ? 30.485 3.311 -35.363 1.00 71.81 85 VAL A O 1
ATOM 650 N N . SER A 1 86 ? 29.282 4.941 -34.407 1.00 72.81 86 SER A N 1
ATOM 651 C CA . SER A 1 86 ? 30.048 6.032 -35.030 1.00 72.81 86 SER A CA 1
ATOM 652 C C . SER A 1 86 ? 31.498 6.099 -34.550 1.00 72.81 86 SER A C 1
ATOM 654 O O . SER A 1 86 ? 32.378 6.482 -35.315 1.00 72.81 86 SER A O 1
ATOM 656 N N . GLY A 1 87 ? 31.760 5.721 -33.294 1.00 79.19 87 GLY A N 1
ATOM 657 C CA . GLY A 1 87 ? 33.112 5.678 -32.724 1.00 79.19 87 GLY A CA 1
ATOM 658 C C . GLY A 1 87 ? 33.857 4.360 -32.957 1.00 79.19 87 GLY A C 1
ATOM 659 O O . GLY A 1 87 ? 34.994 4.209 -32.505 1.00 79.19 87 GLY A O 1
ATOM 660 N N . PHE A 1 88 ? 33.228 3.382 -33.613 1.00 83.25 88 PHE A N 1
ATOM 661 C CA . PHE A 1 88 ? 33.788 2.045 -33.739 1.00 83.25 88 PHE A CA 1
ATOM 662 C C . PHE A 1 88 ? 34.792 1.953 -34.897 1.00 83.25 88 PHE A C 1
ATOM 664 O O . PHE A 1 88 ? 34.445 1.969 -36.079 1.00 83.25 88 PHE A O 1
ATOM 671 N N . ASP A 1 89 ? 36.065 1.819 -34.538 1.00 82.75 89 ASP A N 1
ATOM 672 C CA . ASP A 1 89 ? 37.170 1.667 -35.478 1.00 82.75 89 ASP A CA 1
ATOM 673 C C . ASP A 1 89 ? 37.263 0.225 -36.001 1.00 82.75 89 ASP A C 1
ATOM 675 O O . ASP A 1 89 ? 37.701 -0.695 -35.303 1.00 82.75 89 ASP A O 1
ATOM 679 N N . LYS A 1 90 ? 36.876 0.039 -37.267 1.00 81.94 90 LYS A N 1
ATOM 680 C CA . LYS A 1 90 ? 36.875 -1.260 -37.955 1.00 81.94 90 LYS A CA 1
ATOM 681 C C . LYS A 1 90 ? 38.268 -1.876 -38.097 1.00 81.94 90 LYS A C 1
ATOM 683 O O . LYS A 1 90 ? 38.355 -3.085 -38.273 1.00 81.94 90 LYS A O 1
ATOM 688 N N . SER A 1 91 ? 39.346 -1.094 -38.000 1.00 84.00 91 SER A N 1
ATOM 689 C CA . SER A 1 91 ? 40.714 -1.630 -38.067 1.00 84.00 91 SER A CA 1
ATOM 690 C C . SER A 1 91 ? 41.087 -2.469 -36.837 1.00 84.00 91 SER A C 1
ATOM 692 O O . SER A 1 91 ? 42.010 -3.277 -36.891 1.00 84.00 91 SER A O 1
ATOM 694 N N . LYS A 1 92 ? 40.333 -2.327 -35.737 1.00 85.38 92 LYS A N 1
ATOM 695 C CA . LYS A 1 92 ? 40.500 -3.114 -34.507 1.00 85.38 92 LYS A CA 1
ATOM 696 C C . LYS A 1 92 ? 39.814 -4.482 -34.569 1.00 85.38 92 LYS A C 1
ATOM 698 O O . LYS A 1 92 ? 39.981 -5.280 -33.644 1.00 85.38 92 LYS A O 1
ATOM 703 N N . LEU A 1 93 ? 39.042 -4.775 -35.622 1.00 84.12 93 LEU A N 1
ATOM 704 C CA . LEU A 1 93 ? 38.522 -6.123 -35.846 1.00 84.12 93 LEU A CA 1
ATOM 705 C C . LEU A 1 93 ? 39.661 -7.054 -36.251 1.00 84.12 93 LEU A C 1
ATOM 707 O O . LEU A 1 93 ? 40.390 -6.805 -37.207 1.00 84.12 93 LEU A O 1
ATOM 711 N N . LYS A 1 94 ? 39.777 -8.170 -35.534 1.00 86.75 94 LYS A N 1
ATOM 712 C CA . LYS A 1 94 ? 40.672 -9.256 -35.928 1.00 86.75 94 LYS A CA 1
ATOM 713 C C . LYS A 1 94 ? 40.143 -9.898 -37.206 1.00 86.75 94 LYS A C 1
ATOM 715 O O . LYS A 1 94 ? 38.935 -10.084 -37.351 1.00 86.75 94 LYS A O 1
ATOM 720 N N . HIS A 1 95 ? 41.050 -10.257 -38.108 1.00 84.50 95 HIS A N 1
ATOM 721 C CA . HIS A 1 95 ? 40.675 -10.988 -39.308 1.00 84.50 95 HIS A CA 1
ATOM 722 C C . HIS A 1 95 ? 40.138 -12.374 -38.924 1.00 84.50 95 HIS A C 1
ATOM 724 O O . HIS A 1 95 ? 40.729 -13.057 -38.086 1.00 84.50 95 HIS A O 1
ATOM 730 N N . ALA A 1 96 ? 39.009 -12.758 -39.513 1.00 81.69 96 ALA A N 1
ATOM 731 C CA . ALA A 1 96 ? 38.408 -14.073 -39.355 1.00 81.69 96 ALA A CA 1
ATOM 732 C C . ALA A 1 96 ? 38.266 -14.697 -40.745 1.00 81.69 96 ALA A C 1
ATOM 734 O O . ALA A 1 96 ? 37.629 -14.114 -41.622 1.00 81.69 96 ALA A O 1
ATOM 735 N N . GLU A 1 97 ? 38.878 -15.860 -40.941 1.00 78.25 97 GLU A N 1
ATOM 736 C CA . GLU A 1 97 ? 38.750 -16.635 -42.170 1.00 78.25 97 GLU A CA 1
ATOM 737 C C . GLU A 1 97 ? 37.427 -17.409 -42.126 1.00 78.25 97 GLU A C 1
ATOM 739 O O . GLU A 1 97 ? 37.234 -18.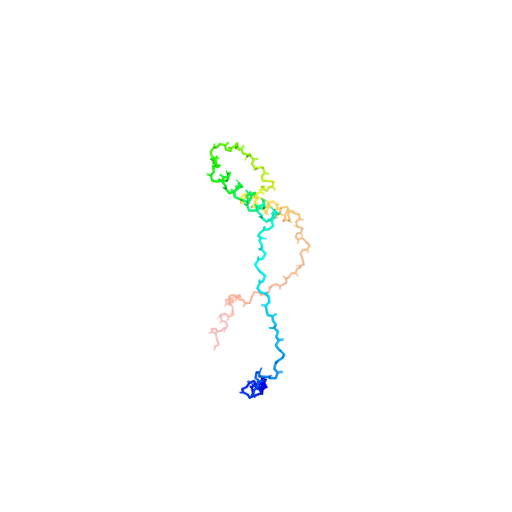308 -41.305 1.00 78.25 97 GLU A O 1
ATOM 744 N N . THR A 1 98 ? 36.473 -17.016 -42.967 1.00 77.12 98 THR A N 1
ATOM 745 C CA . THR A 1 98 ? 35.169 -17.676 -43.069 1.00 77.12 98 THR A CA 1
ATOM 746 C C . THR A 1 98 ? 35.189 -18.687 -44.203 1.00 77.12 98 THR A C 1
ATOM 748 O O . THR A 1 98 ? 35.414 -18.318 -45.352 1.00 77.12 98 THR A O 1
ATOM 751 N N . THR A 1 99 ? 34.898 -19.951 -43.898 1.00 69.69 99 THR A N 1
ATOM 752 C CA . THR A 1 99 ? 34.671 -20.985 -44.913 1.00 69.69 99 THR A CA 1
ATOM 753 C C . THR A 1 99 ? 33.170 -21.145 -45.144 1.00 69.69 99 THR A C 1
ATOM 755 O O . THR A 1 99 ? 32.427 -21.618 -44.282 1.00 69.69 99 THR A O 1
ATOM 758 N N . GLU A 1 100 ? 32.700 -20.710 -46.312 1.00 70.62 100 GLU A N 1
ATOM 759 C CA . GLU A 1 100 ? 31.318 -20.907 -46.743 1.00 70.62 100 GLU A CA 1
ATOM 760 C C . GLU A 1 100 ? 31.139 -22.371 -47.155 1.00 70.62 100 GLU A C 1
ATOM 762 O O . GLU A 1 100 ? 31.592 -22.803 -48.210 1.00 70.62 100 GLU A O 1
ATOM 767 N N . LYS A 1 101 ? 30.495 -23.170 -46.300 1.00 71.75 101 LYS A N 1
ATOM 768 C CA . LYS A 1 101 ? 30.323 -24.616 -46.530 1.00 71.75 101 LYS A CA 1
ATOM 769 C C . LYS A 1 101 ? 29.390 -24.974 -47.693 1.00 71.75 101 LYS A C 1
ATOM 771 O O . LYS A 1 101 ? 29.223 -26.154 -47.973 1.00 71.75 101 LYS A O 1
ATOM 776 N N . ASN A 1 102 ? 28.776 -23.986 -48.338 1.00 68.00 102 ASN A N 1
ATOM 777 C CA . ASN A 1 102 ? 27.730 -24.185 -49.334 1.00 68.00 102 ASN A CA 1
ATOM 778 C C . ASN A 1 102 ? 28.007 -23.413 -50.631 1.00 68.00 102 ASN A C 1
ATOM 780 O O . ASN A 1 102 ? 27.084 -22.897 -51.259 1.00 68.00 102 ASN A O 1
ATOM 784 N N . THR A 1 103 ? 29.273 -23.328 -51.049 1.00 68.62 103 THR A N 1
ATOM 785 C CA . THR A 1 103 ? 29.575 -22.827 -52.391 1.00 68.62 103 THR A CA 1
ATOM 786 C C . THR A 1 103 ? 28.967 -23.780 -53.412 1.00 68.62 103 THR A C 1
ATOM 788 O O . THR A 1 103 ? 29.215 -24.987 -53.365 1.00 68.62 103 THR A O 1
ATOM 791 N N . LEU A 1 104 ? 28.156 -23.238 -54.323 1.00 73.19 104 LEU A N 1
ATOM 792 C CA . LEU A 1 104 ? 27.668 -23.980 -55.483 1.00 73.19 104 LEU A CA 1
ATOM 793 C C . LEU A 1 104 ? 28.863 -24.667 -56.166 1.00 73.19 104 LEU A C 1
ATOM 795 O O . LEU A 1 104 ? 29.905 -24.017 -56.305 1.00 73.19 104 LEU A O 1
ATOM 799 N N . PRO A 1 105 ? 28.733 -25.939 -56.584 1.00 78.25 105 PRO A N 1
ATOM 800 C CA . PRO A 1 105 ? 29.799 -26.626 -57.301 1.00 78.25 105 PRO A CA 1
ATOM 801 C C . PRO A 1 105 ? 30.284 -25.764 -58.467 1.00 78.25 105 PRO A C 1
ATOM 803 O O . PRO A 1 105 ? 29.471 -25.198 -59.211 1.00 78.25 105 PRO A O 1
ATOM 806 N N . THR A 1 106 ? 31.600 -25.617 -58.621 1.00 77.62 106 THR A N 1
ATOM 807 C CA . THR A 1 106 ? 32.134 -24.855 -59.752 1.00 77.62 106 THR A CA 1
ATOM 808 C C . THR A 1 106 ? 31.820 -25.594 -61.053 1.00 77.62 106 THR A C 1
ATOM 810 O O . THR A 1 106 ? 31.646 -26.814 -61.083 1.00 77.62 106 THR A O 1
ATOM 813 N N . LYS A 1 107 ? 31.734 -24.861 -62.170 1.00 76.69 107 LYS A N 1
ATOM 814 C CA . LYS A 1 107 ? 31.439 -25.462 -63.486 1.00 76.69 107 LYS A CA 1
ATOM 815 C C . LYS A 1 107 ? 32.436 -26.562 -63.869 1.00 76.69 107 LYS A C 1
ATOM 817 O O . LYS A 1 107 ? 32.068 -27.479 -64.593 1.00 76.69 107 LYS A O 1
ATOM 822 N N . GLU A 1 108 ? 33.666 -26.459 -63.379 1.00 79.62 108 GLU A N 1
ATOM 823 C CA . GLU A 1 108 ? 34.733 -27.443 -63.565 1.00 79.62 108 GLU A CA 1
ATOM 824 C C . GLU A 1 108 ? 34.427 -28.743 -62.812 1.00 79.62 108 GLU A C 1
ATOM 826 O O . GLU A 1 108 ? 34.441 -29.805 -63.426 1.00 79.62 108 GLU A O 1
ATOM 831 N N . GLN A 1 109 ? 34.029 -28.653 -61.536 1.00 80.31 109 GLN A N 1
ATOM 832 C CA . GLN A 1 109 ? 33.639 -29.812 -60.720 1.00 80.31 109 GLN A CA 1
ATOM 833 C C . GLN A 1 109 ? 32.441 -30.560 -61.325 1.00 80.31 109 GLN A C 1
ATOM 835 O O . GLN A 1 109 ? 32.429 -31.785 -61.375 1.00 80.31 109 GLN A O 1
ATOM 840 N N . ILE A 1 110 ? 31.460 -29.823 -61.859 1.00 78.06 110 ILE A N 1
ATOM 841 C CA . ILE A 1 110 ? 30.284 -30.406 -62.527 1.00 78.06 110 ILE A CA 1
ATOM 842 C C . ILE A 1 110 ? 30.675 -31.112 -63.837 1.00 78.06 110 ILE A C 1
ATOM 844 O O . ILE A 1 110 ? 30.081 -32.125 -64.204 1.00 78.06 110 ILE A O 1
ATOM 848 N N . ALA A 1 111 ? 31.643 -30.568 -64.581 1.00 80.06 111 ALA A N 1
ATOM 849 C CA . ALA A 1 111 ? 32.089 -31.151 -65.845 1.00 80.06 111 ALA A CA 1
ATOM 850 C C . ALA A 1 111 ? 32.900 -32.437 -65.636 1.00 80.06 111 ALA A C 1
ATOM 852 O O . ALA A 1 111 ? 32.745 -33.377 -66.415 1.00 80.06 111 ALA A O 1
ATOM 853 N N . GLU A 1 112 ? 33.723 -32.477 -64.590 1.00 80.50 112 GLU A N 1
ATOM 854 C CA . GLU A 1 112 ? 34.520 -33.644 -64.212 1.00 80.50 112 GLU A CA 1
ATOM 855 C C . GLU A 1 112 ? 33.629 -34.798 -63.726 1.00 80.50 112 GLU A C 1
ATOM 857 O O . GLU A 1 112 ? 33.775 -35.924 -64.193 1.00 80.50 112 GLU A O 1
ATOM 862 N N . GLU A 1 113 ? 32.614 -34.515 -62.900 1.00 79.00 113 GLU A N 1
ATOM 863 C CA . GLU A 1 113 ? 31.650 -35.528 -62.440 1.00 79.00 113 GLU A CA 1
ATOM 864 C C . GLU A 1 113 ? 30.762 -36.064 -63.575 1.00 79.00 113 GLU A C 1
ATOM 866 O O . GLU A 1 113 ? 30.354 -37.218 -63.555 1.00 79.00 113 GLU A O 1
ATOM 871 N N . LYS A 1 114 ? 30.512 -35.270 -64.624 1.00 78.12 114 LYS A N 1
ATOM 872 C CA . LYS A 1 114 ? 29.780 -35.727 -65.818 1.00 78.12 114 LYS A CA 1
ATOM 873 C C . LYS A 1 114 ? 30.581 -36.716 -66.681 1.00 78.12 114 LYS A C 1
ATOM 875 O O . LYS A 1 114 ? 29.995 -37.366 -67.547 1.00 78.12 114 LYS A O 1
ATOM 880 N N . GLN A 1 115 ? 31.902 -36.782 -66.515 1.00 75.38 115 GLN A N 1
ATOM 881 C CA . GLN A 1 115 ? 32.768 -37.712 -67.248 1.00 75.38 115 GLN A CA 1
ATOM 882 C C . GLN A 1 115 ? 33.058 -39.015 -66.493 1.00 75.38 115 GLN A C 1
ATOM 884 O O . GLN A 1 115 ? 33.686 -39.900 -67.076 1.00 75.38 115 GLN A O 1
ATOM 889 N N . ASN A 1 116 ? 32.599 -39.139 -65.246 1.00 58.53 116 ASN A N 1
ATOM 890 C CA . ASN A 1 116 ? 32.747 -40.331 -64.414 1.00 58.53 116 ASN A CA 1
ATOM 891 C C . ASN A 1 116 ? 31.445 -41.147 -64.384 1.00 58.53 116 ASN A C 1
ATOM 893 O O . ASN A 1 116 ? 31.539 -42.390 -64.283 1.00 58.53 116 ASN A O 1
#

Secondary structure (DSSP, 8-state):
-------HHHHS--GGGSPP-------PPPPHHHHHHHHHHHHHHHHHHT--GGGSPP-----S--PPPHHHHHHHHHHHHHHHHHT--GGGSPP-----TTPPPPHHHHHHHTT-

pLDDT: mean 74.61, std 8.98, range [45.28, 86.75]